Protein AF-A0A962W9K4-F1 (afdb_monomer)

Secondary structure (DSSP, 8-state):
-HHHHHHHHHHHGGGGTT------------------PPP-PPPPPPPP-----------HHHHHHPPPPHHHHHHHHHHHHHHHHHHHHHHHHHHHGGG-

Mean predicted aligned error: 20.71 Å

Sequence (100 aa):
MRSLLLAVLLLAGQWSLAQEPVVTLRSKVTGEQQQPRVMYLVPWQQPGEQGFDYEMQAGFAEELFSPVDRDEFRRDLEYRELLGDATDTAAAAATNSNSQ

Foldseek 3Di:
DVVVVVVVVVVVVVPPPDDDDPDDDDDDDDDDPDDPDDDDDDPDDDDPPPPPPDPPPVDPVCVVPPDDDPVVVVVVVVVVVVVVVVVVVVVVVVVVVVPD

Structure (mmCIF, N/CA/C/O backbone):
data_AF-A0A962W9K4-F1
#
_entry.id   AF-A0A962W9K4-F1
#
loop_
_atom_site.group_PDB
_atom_site.id
_atom_site.type_symbol
_atom_site.label_atom_id
_atom_site.label_alt_id
_atom_site.label_comp_id
_atom_site.label_asym_id
_atom_site.label_entity_id
_atom_site.label_seq_id
_atom_site.pdbx_PDB_ins_code
_atom_site.Cartn_x
_atom_site.Cartn_y
_atom_site.Cartn_z
_atom_site.occupancy
_atom_site.B_iso_or_equiv
_atom_site.auth_seq_id
_atom_site.auth_comp_id
_atom_site.auth_asym_id
_atom_site.auth_atom_id
_atom_site.pdbx_PDB_model_num
ATOM 1 N N . MET A 1 1 ? -23.776 -16.902 97.537 1.00 64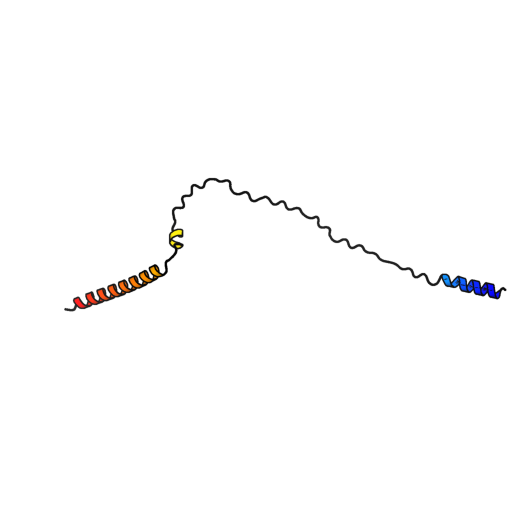.38 1 MET A N 1
ATOM 2 C CA . MET A 1 1 ? -24.712 -17.101 96.401 1.00 64.38 1 MET A CA 1
ATOM 3 C C . MET A 1 1 ? -25.075 -15.795 95.683 1.00 64.38 1 MET A C 1
ATOM 5 O O . MET A 1 1 ? -24.971 -15.768 94.467 1.00 64.38 1 MET A O 1
ATOM 9 N N . ARG A 1 2 ? -25.403 -14.688 96.377 1.00 66.31 2 ARG A N 1
ATOM 10 C CA . ARG A 1 2 ? -25.649 -13.368 95.737 1.00 66.31 2 ARG A CA 1
ATOM 11 C C . ARG A 1 2 ? -24.447 -12.798 94.965 1.00 66.31 2 ARG A C 1
ATOM 13 O O . ARG A 1 2 ? -24.627 -12.250 93.887 1.00 66.31 2 ARG A O 1
ATOM 20 N N . SER A 1 3 ? -23.231 -12.966 95.483 1.00 70.94 3 SER A N 1
ATOM 21 C CA . SER A 1 3 ? -21.993 -12.518 94.824 1.00 70.94 3 SER A CA 1
ATOM 22 C C . SER A 1 3 ? -21.680 -13.283 93.530 1.00 70.94 3 SER A C 1
ATOM 24 O O . SER A 1 3 ? -21.206 -12.684 92.572 1.00 70.94 3 SER A O 1
ATOM 26 N N . LEU A 1 4 ? -22.017 -14.577 93.468 1.00 77.00 4 LEU A N 1
ATOM 27 C CA . LEU A 1 4 ? -21.900 -15.394 92.252 1.00 77.00 4 LEU A CA 1
ATOM 28 C C . LEU A 1 4 ? -22.897 -14.951 91.172 1.00 77.00 4 LEU A C 1
ATOM 30 O O . LEU A 1 4 ? -22.529 -14.857 90.007 1.00 77.00 4 LEU A O 1
ATOM 34 N N . LEU A 1 5 ? -24.128 -14.607 91.562 1.00 73.38 5 LEU A N 1
ATOM 35 C CA . LEU A 1 5 ? -25.134 -14.056 90.647 1.00 73.38 5 LEU A CA 1
ATOM 36 C C . LEU A 1 5 ? -24.701 -12.709 90.048 1.00 73.38 5 LEU A C 1
ATOM 38 O O . LEU A 1 5 ? -24.859 -12.503 88.850 1.00 73.38 5 LEU A O 1
ATOM 42 N N . LEU A 1 6 ? -24.103 -11.820 90.850 1.00 76.88 6 LEU A N 1
ATOM 43 C CA . LEU A 1 6 ? -23.588 -10.534 90.363 1.00 76.88 6 LEU A CA 1
ATOM 44 C C . LEU A 1 6 ? -22.389 -10.699 89.416 1.00 76.88 6 LEU A C 1
ATOM 46 O O . LEU A 1 6 ? -22.312 -9.991 88.416 1.00 76.88 6 LEU A O 1
ATOM 50 N N . ALA A 1 7 ? -21.493 -11.653 89.684 1.00 75.81 7 ALA A N 1
ATOM 51 C CA . ALA A 1 7 ? -20.350 -11.937 88.813 1.00 75.81 7 ALA A CA 1
ATOM 52 C C . ALA A 1 7 ? -20.776 -12.522 87.453 1.00 75.81 7 ALA A C 1
ATOM 54 O O . ALA A 1 7 ? -20.243 -12.123 86.420 1.00 75.81 7 ALA A O 1
ATOM 55 N N . VAL A 1 8 ? -21.776 -13.413 87.434 1.00 77.56 8 VAL A N 1
ATOM 56 C CA . VAL A 1 8 ? -22.343 -13.963 86.189 1.00 77.56 8 VAL A CA 1
ATOM 57 C C . VAL A 1 8 ? -23.059 -12.878 85.380 1.00 77.56 8 VAL A C 1
ATOM 59 O O . VAL A 1 8 ? -22.908 -12.824 84.161 1.00 77.56 8 VAL A O 1
ATOM 62 N N . LEU A 1 9 ? -23.773 -11.967 86.047 1.00 74.25 9 LEU A N 1
ATOM 63 C CA . LEU A 1 9 ? -24.443 -10.844 85.386 1.00 74.25 9 LEU A CA 1
ATOM 64 C C . LEU A 1 9 ? -23.438 -9.867 84.741 1.00 74.25 9 LEU A C 1
ATOM 66 O O . LEU A 1 9 ? -23.664 -9.390 83.632 1.00 74.25 9 LEU A O 1
ATOM 70 N N . LEU A 1 10 ? -22.304 -9.615 85.402 1.00 73.69 10 LEU A N 1
ATOM 71 C CA . LEU A 1 10 ? -21.217 -8.776 84.882 1.00 73.69 10 LEU A CA 1
ATOM 72 C C . LEU A 1 10 ? -20.492 -9.410 83.688 1.00 73.69 10 LEU A C 1
ATOM 74 O O . LEU A 1 10 ? -20.103 -8.694 82.767 1.00 73.69 10 LEU A O 1
ATOM 78 N N . LEU A 1 11 ? -20.344 -10.738 83.672 1.00 71.69 11 LEU A N 1
ATOM 79 C CA . LEU A 1 11 ? -19.752 -11.460 82.541 1.00 71.69 11 LEU A CA 1
ATOM 80 C C . LEU A 1 11 ? -20.689 -11.502 81.323 1.00 71.69 11 LEU A C 1
ATOM 82 O O . LEU A 1 11 ? -20.228 -11.428 80.187 1.00 71.69 11 LEU A O 1
ATOM 86 N N . ALA A 1 12 ? -22.003 -11.585 81.547 1.00 70.62 12 ALA A N 1
ATOM 87 C CA . ALA A 1 12 ? -23.000 -11.586 80.477 1.00 70.62 12 ALA A CA 1
ATOM 88 C C . ALA A 1 12 ? -23.142 -10.213 79.788 1.00 70.62 12 ALA A C 1
ATOM 90 O O . ALA A 1 12 ? -23.449 -10.149 78.600 1.00 70.62 12 ALA A O 1
ATOM 91 N N . GLY A 1 13 ? -22.862 -9.113 80.494 1.00 67.06 13 GLY A N 1
ATOM 92 C CA . GLY A 1 13 ? -22.919 -7.759 79.929 1.00 67.06 13 GLY A CA 1
ATOM 93 C C . GLY A 1 13 ? -21.799 -7.426 78.934 1.00 67.06 13 GLY A C 1
ATOM 94 O O . GLY A 1 13 ? -21.918 -6.460 78.184 1.00 67.06 13 GLY A O 1
ATOM 95 N N . GLN A 1 14 ? -20.722 -8.218 78.888 1.00 65.56 14 GLN A N 1
ATOM 96 C CA . GLN A 1 14 ? -19.546 -7.911 78.058 1.00 65.56 14 GLN A CA 1
ATOM 97 C C . GLN A 1 14 ? -19.714 -8.302 76.582 1.00 65.56 14 GLN A C 1
ATOM 99 O O . GLN A 1 14 ? -18.946 -7.863 75.732 1.00 65.56 14 GLN A O 1
ATOM 104 N N . TRP A 1 15 ? -20.746 -9.083 76.258 1.00 63.41 15 TRP A N 1
ATOM 105 C CA . TRP A 1 15 ? -20.991 -9.601 74.909 1.00 63.41 15 TRP A CA 1
ATOM 106 C C . TRP A 1 15 ? -21.474 -8.528 73.926 1.00 63.41 15 TRP A C 1
ATOM 108 O O . TRP A 1 15 ? -21.401 -8.723 72.718 1.00 63.41 15 TRP A O 1
ATOM 118 N N . SER A 1 16 ? -21.947 -7.384 74.430 1.00 65.50 16 SER A N 1
ATOM 119 C CA . SER A 1 16 ? -22.554 -6.333 73.606 1.00 65.50 16 SER A CA 1
ATOM 120 C C . SER A 1 16 ? -21.584 -5.229 73.166 1.00 65.50 16 SER A C 1
ATOM 122 O O . SER A 1 16 ? -21.976 -4.387 72.361 1.00 65.50 16 SER A O 1
ATOM 124 N N . LEU A 1 17 ? -20.346 -5.184 73.678 1.00 60.84 17 LEU A N 1
ATOM 125 C CA . LEU A 1 17 ? -19.436 -4.043 73.468 1.00 60.84 17 LEU A CA 1
ATOM 126 C C . LEU A 1 17 ? -18.539 -4.136 72.218 1.00 60.84 17 LEU A C 1
ATOM 128 O O . LEU A 1 17 ? -17.664 -3.294 72.051 1.00 60.84 17 LEU A O 1
ATOM 132 N N . ALA A 1 18 ? -18.736 -5.121 71.335 1.00 61.75 18 ALA A N 1
ATOM 133 C CA . ALA A 1 18 ? -17.783 -5.412 70.253 1.00 61.75 18 ALA A CA 1
ATOM 134 C C . ALA A 1 18 ? -18.373 -5.452 68.828 1.00 61.75 18 ALA A C 1
ATOM 136 O O . ALA A 1 18 ? -17.704 -5.909 67.904 1.00 61.75 18 ALA A O 1
ATOM 137 N N . GLN A 1 19 ? -19.609 -4.993 68.610 1.00 67.50 19 GLN A N 1
ATOM 138 C CA . GLN A 1 19 ? -20.205 -4.983 67.269 1.00 67.50 19 GLN A CA 1
ATOM 139 C C . GLN A 1 19 ? -19.884 -3.676 66.534 1.00 67.50 19 GLN A C 1
ATOM 141 O O . GLN A 1 19 ? -20.631 -2.703 66.592 1.00 67.50 19 GLN A O 1
ATOM 146 N N . GLU A 1 20 ? -18.744 -3.653 65.847 1.00 74.06 20 GLU A N 1
ATOM 147 C CA . GLU A 1 20 ? -18.373 -2.559 64.950 1.00 74.06 20 GLU A CA 1
ATOM 148 C C . GLU A 1 20 ? -19.190 -2.662 63.643 1.00 74.06 20 GLU A C 1
ATOM 150 O O . GLU A 1 20 ? -19.191 -3.718 62.998 1.00 74.06 20 GLU A O 1
ATOM 155 N N . PRO A 1 21 ? -19.938 -1.618 63.237 1.00 73.69 21 PRO A N 1
ATOM 156 C CA . PRO A 1 21 ? -20.736 -1.670 62.019 1.00 73.69 21 PRO A CA 1
ATOM 157 C C . PRO A 1 21 ? -19.822 -1.628 60.788 1.00 73.69 21 PRO A C 1
ATOM 159 O O . PRO A 1 21 ? -19.353 -0.572 60.367 1.00 73.69 21 PRO A O 1
ATOM 162 N N . VAL A 1 22 ? -19.589 -2.790 60.175 1.00 78.56 22 VAL A N 1
ATOM 163 C CA . VAL A 1 22 ? -18.849 -2.899 58.912 1.00 78.56 22 VAL A CA 1
ATOM 164 C C . VAL A 1 22 ? -19.741 -2.430 57.762 1.00 78.56 22 VAL A C 1
ATOM 166 O O . VAL A 1 22 ? -20.553 -3.180 57.219 1.00 78.56 22 VAL A O 1
ATOM 169 N N . VAL A 1 23 ? -19.587 -1.167 57.369 1.00 78.56 23 VAL A N 1
ATOM 170 C CA . VAL A 1 23 ? -20.269 -0.596 56.202 1.00 78.56 23 VAL A CA 1
ATOM 171 C C . VAL A 1 23 ? -19.446 -0.906 54.952 1.00 78.56 23 VAL A C 1
ATOM 173 O O . VAL A 1 23 ? -18.479 -0.220 54.632 1.00 78.56 23 VAL A O 1
ATOM 176 N N . THR A 1 24 ? -19.814 -1.966 54.227 1.00 79.19 24 THR A N 1
ATOM 177 C CA . THR A 1 24 ? -19.181 -2.286 52.938 1.00 79.19 24 THR A CA 1
ATOM 178 C C . THR A 1 24 ? -19.836 -1.485 51.818 1.00 79.19 24 THR A C 1
ATOM 180 O O . THR A 1 24 ? -20.915 -1.826 51.333 1.00 79.19 24 THR A O 1
ATOM 183 N N . LEU A 1 25 ? -19.170 -0.422 51.378 1.00 82.62 25 LEU A N 1
ATOM 184 C CA . LEU A 1 25 ? -19.583 0.353 50.213 1.00 82.62 25 LEU A CA 1
ATOM 185 C C . LEU A 1 25 ? -19.250 -0.440 48.939 1.00 82.62 25 LEU A C 1
ATOM 187 O O . LEU A 1 25 ? -18.088 -0.733 48.666 1.00 82.62 25 LEU A O 1
ATOM 191 N N . ARG A 1 26 ? -20.270 -0.797 48.151 1.00 79.44 26 ARG A N 1
ATOM 192 C CA . ARG A 1 26 ? -20.100 -1.378 46.810 1.00 79.44 26 ARG A CA 1
ATOM 193 C C . ARG A 1 26 ? -20.559 -0.367 45.769 1.00 79.44 26 ARG A C 1
ATOM 195 O O . ARG A 1 26 ? -21.717 0.035 45.774 1.00 79.44 26 ARG A O 1
ATOM 202 N N . SER A 1 27 ? -19.665 0.001 44.858 1.00 80.50 27 SER A N 1
ATOM 203 C CA . SER A 1 27 ? -19.990 0.786 43.666 1.00 80.50 27 SER A CA 1
ATOM 204 C C . SER A 1 27 ? -19.770 -0.083 42.432 1.00 80.50 27 SER A C 1
ATOM 206 O O . SER A 1 27 ? -18.718 -0.708 42.292 1.00 80.50 27 SER A O 1
ATOM 208 N N . LYS A 1 28 ? -20.775 -0.169 41.556 1.00 80.25 28 LYS A N 1
ATOM 209 C CA . LYS A 1 28 ? -20.678 -0.879 40.277 1.00 80.25 28 LYS A CA 1
ATOM 210 C C . LYS A 1 28 ? -20.394 0.153 39.193 1.00 80.25 28 LYS A C 1
ATOM 212 O O . LYS A 1 28 ? -21.290 0.891 38.799 1.00 80.25 28 LYS A O 1
ATOM 217 N N . VAL A 1 29 ? -19.155 0.198 38.716 1.00 78.00 29 VAL A N 1
ATOM 218 C CA . VAL A 1 29 ? -18.782 1.050 37.584 1.00 78.00 29 VAL A CA 1
ATOM 219 C C . VAL A 1 29 ? -19.221 0.349 36.300 1.00 78.00 29 VAL A C 1
ATOM 221 O O . VAL A 1 29 ? -18.626 -0.645 35.889 1.00 78.00 29 VAL A O 1
ATOM 224 N N . THR A 1 30 ? -20.294 0.832 35.681 1.00 78.50 30 THR A N 1
ATOM 225 C CA . THR A 1 30 ? -20.6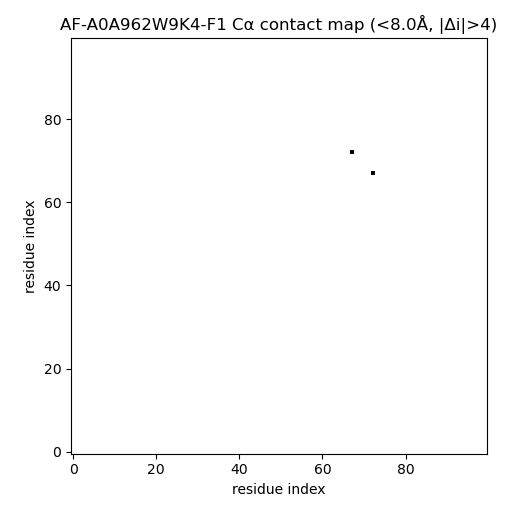50 0.476 34.302 1.00 78.50 30 THR A CA 1
ATOM 226 C C . THR A 1 30 ? -20.025 1.494 33.361 1.00 78.50 30 THR A C 1
ATOM 228 O O . THR A 1 30 ? -20.365 2.672 33.426 1.00 78.50 30 THR A O 1
ATOM 231 N N . GLY A 1 31 ? -19.100 1.041 32.512 1.00 81.00 31 GLY A N 1
ATOM 232 C CA . GLY A 1 31 ? -18.565 1.850 31.418 1.00 81.00 31 GLY A CA 1
ATOM 233 C C . GLY A 1 31 ? -19.634 2.179 30.373 1.00 81.00 31 GLY A C 1
ATOM 234 O O . GLY A 1 31 ? -20.711 1.577 30.353 1.00 81.00 31 GLY A O 1
ATOM 235 N N . GLU A 1 32 ? -19.329 3.138 29.503 1.00 79.62 32 GLU A N 1
ATOM 236 C CA . GLU A 1 32 ? -20.181 3.506 28.375 1.00 79.62 32 GLU A CA 1
ATOM 237 C C . GLU A 1 32 ? -20.366 2.296 27.446 1.00 79.62 32 GLU A C 1
ATOM 239 O O . GLU A 1 32 ? -19.412 1.791 26.854 1.00 79.62 32 GLU A O 1
ATOM 244 N N . GLN A 1 33 ? -21.599 1.802 27.327 1.00 76.81 33 GLN A N 1
ATOM 245 C CA . GLN A 1 33 ? -21.927 0.737 26.384 1.00 76.81 33 GLN A CA 1
ATOM 246 C C . GLN A 1 33 ? -22.205 1.360 25.022 1.00 76.81 33 GLN A C 1
ATOM 248 O O . GLN A 1 33 ? -23.357 1.569 24.641 1.00 76.81 33 GLN A O 1
ATOM 253 N N . GLN A 1 34 ? -21.139 1.697 24.296 1.00 75.00 34 GLN A N 1
ATOM 254 C CA . GLN A 1 34 ? -21.289 2.130 22.915 1.00 75.00 34 GLN A CA 1
ATOM 255 C C . GLN A 1 34 ? -21.813 0.958 22.088 1.00 75.00 34 GLN A C 1
ATOM 257 O O . GLN A 1 34 ? -21.214 -0.118 22.030 1.00 75.00 34 GLN A O 1
ATOM 262 N N . GLN A 1 35 ? -22.976 1.163 21.480 1.00 78.94 35 GLN A N 1
ATOM 263 C CA . GLN A 1 35 ? -23.601 0.176 20.619 1.00 78.94 35 GLN A CA 1
ATOM 264 C C . GLN A 1 35 ? -22.673 -0.086 19.420 1.00 78.94 35 GLN A C 1
ATOM 266 O O . GLN A 1 35 ? -22.305 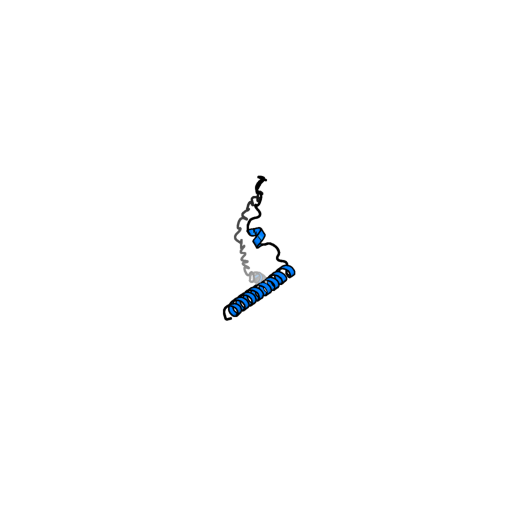0.871 18.731 1.00 78.94 35 GLN A O 1
ATOM 271 N N . PRO A 1 36 ? -22.265 -1.343 19.154 1.00 74.50 36 PRO A N 1
ATOM 272 C CA . PRO A 1 36 ? -21.401 -1.633 18.021 1.00 74.50 36 PRO A CA 1
ATOM 273 C C . PRO A 1 36 ? -22.149 -1.287 16.731 1.00 74.50 36 PRO A C 1
ATOM 275 O O . PRO A 1 36 ? -23.165 -1.896 16.394 1.00 74.50 36 PRO A O 1
ATOM 278 N N . ARG A 1 37 ? -21.667 -0.266 16.019 1.00 77.00 37 ARG A N 1
ATOM 279 C CA . ARG A 1 37 ? -22.233 0.146 14.735 1.00 77.00 37 ARG A CA 1
ATOM 280 C C . ARG A 1 37 ? -21.817 -0.867 13.671 1.00 77.00 37 ARG A C 1
ATOM 282 O O . ARG A 1 37 ? -20.634 -0.996 13.370 1.00 77.00 37 ARG A O 1
ATOM 289 N N . VAL A 1 38 ? -22.791 -1.565 13.093 1.00 80.06 38 VAL A N 1
ATOM 290 C CA . VAL A 1 38 ? -22.561 -2.484 11.970 1.00 80.06 38 VAL A CA 1
ATOM 291 C C . VAL A 1 38 ? -22.330 -1.662 10.701 1.00 80.06 38 VAL A C 1
ATOM 293 O O . VAL A 1 38 ? -23.211 -0.921 10.267 1.00 80.06 38 VAL A O 1
ATOM 296 N N . MET A 1 39 ? -21.134 -1.769 10.123 1.00 82.56 39 MET A N 1
ATOM 297 C CA . MET A 1 39 ? -20.805 -1.204 8.814 1.00 82.56 39 MET A CA 1
ATOM 298 C C . MET A 1 39 ? -21.132 -2.232 7.728 1.00 82.56 39 MET A C 1
ATOM 300 O O . MET A 1 39 ? -20.656 -3.363 7.790 1.00 82.56 39 MET A O 1
ATOM 304 N N . TYR A 1 40 ? -21.915 -1.835 6.725 1.00 80.12 40 TYR A N 1
ATOM 305 C CA . TYR A 1 40 ? -22.162 -2.651 5.537 1.00 80.12 40 TYR A CA 1
ATOM 306 C C . TYR A 1 40 ? -21.166 -2.254 4.449 1.00 80.12 40 TYR A C 1
ATOM 308 O O . TYR A 1 40 ? -21.194 -1.124 3.964 1.00 80.12 40 TYR A O 1
ATOM 316 N N . LEU A 1 41 ? -20.270 -3.171 4.090 1.00 85.50 41 LEU A N 1
ATOM 317 C CA . LEU A 1 41 ? -19.356 -2.989 2.968 1.00 85.50 41 LEU A CA 1
ATOM 318 C C . LEU A 1 41 ? -20.058 -3.493 1.709 1.00 85.50 41 LEU A C 1
ATOM 320 O O . LEU A 1 41 ? -20.473 -4.650 1.649 1.00 85.50 41 LEU A O 1
ATOM 324 N N . VAL A 1 42 ? -20.189 -2.631 0.706 1.00 85.31 42 VAL A N 1
ATOM 325 C CA . VAL A 1 42 ? -20.626 -3.060 -0.624 1.00 85.31 42 VAL A CA 1
ATOM 326 C C . VAL A 1 42 ? -19.420 -3.698 -1.319 1.00 85.31 42 VAL A C 1
ATOM 328 O O . VAL A 1 42 ? -18.347 -3.087 -1.324 1.00 85.31 42 VAL A O 1
ATOM 331 N N . PRO A 1 43 ? -19.549 -4.915 -1.878 1.00 82.31 43 PRO A N 1
ATOM 332 C CA . PRO A 1 43 ? -18.468 -5.513 -2.644 1.00 82.31 43 PRO A CA 1
ATOM 333 C C . PRO A 1 43 ? -18.186 -4.646 -3.868 1.00 82.31 43 PRO A C 1
ATOM 335 O O . PRO A 1 43 ? -19.105 -4.222 -4.571 1.00 82.31 43 PRO A O 1
ATOM 338 N N . TRP A 1 44 ? -16.908 -4.383 -4.121 1.00 78.88 44 TRP A N 1
ATOM 339 C CA . TRP A 1 44 ? -16.500 -3.708 -5.342 1.00 78.88 44 TRP A CA 1
ATOM 340 C C . TRP A 1 44 ? -16.927 -4.551 -6.548 1.00 78.88 44 TRP A C 1
ATOM 342 O O . TRP A 1 44 ? -16.480 -5.688 -6.706 1.00 78.88 44 TRP A O 1
ATOM 352 N N . GLN A 1 45 ? -17.809 -4.004 -7.383 1.00 76.56 45 GLN A N 1
ATOM 353 C CA . GLN A 1 45 ? -18.235 -4.647 -8.617 1.00 76.56 45 GLN A CA 1
ATOM 354 C C . GLN A 1 45 ? -17.226 -4.294 -9.710 1.00 76.56 45 GLN A C 1
ATOM 356 O O . GLN A 1 45 ? -16.991 -3.116 -9.984 1.00 76.56 45 GLN A O 1
ATOM 361 N N . GLN A 1 46 ? -16.610 -5.306 -10.324 1.00 76.62 46 GLN A N 1
ATOM 362 C CA . GLN A 1 46 ? -15.809 -5.083 -11.525 1.00 76.62 46 GLN A CA 1
ATOM 363 C C . GLN A 1 46 ? -16.706 -4.462 -12.605 1.00 76.62 46 GLN A C 1
ATOM 365 O O . GLN A 1 46 ? -17.859 -4.889 -12.744 1.00 76.62 46 GLN A O 1
ATOM 370 N N . PRO A 1 47 ? -16.224 -3.450 -13.350 1.00 74.38 47 PRO A N 1
ATOM 371 C CA . PRO A 1 47 ? -16.962 -2.957 -14.502 1.00 74.38 47 PRO A CA 1
ATOM 372 C C . PRO A 1 47 ? -17.228 -4.151 -15.422 1.00 74.38 47 PRO A C 1
ATOM 374 O O . PRO A 1 47 ? -16.316 -4.930 -15.696 1.00 74.38 47 PRO A O 1
ATOM 377 N N . GLY A 1 48 ? -18.488 -4.337 -15.829 1.00 73.31 48 GLY A N 1
ATOM 378 C CA . GLY A 1 48 ? -18.839 -5.392 -16.778 1.00 73.31 48 GLY A CA 1
ATOM 379 C C . GLY A 1 48 ? -17.951 -5.279 -18.012 1.00 73.31 48 GLY A C 1
ATOM 380 O O . GLY A 1 48 ? -17.592 -4.161 -18.384 1.00 73.31 48 GLY A O 1
ATOM 381 N N . GLU A 1 49 ? -17.585 -6.419 -18.600 1.00 67.12 49 GLU A N 1
ATOM 382 C CA . GLU A 1 49 ? -16.744 -6.500 -19.796 1.00 67.12 49 GLU A CA 1
ATOM 383 C C . GLU A 1 49 ? -17.446 -5.825 -20.980 1.00 67.12 49 GLU A C 1
ATOM 385 O O . GLU A 1 49 ? -18.059 -6.448 -21.841 1.00 67.12 49 GLU A O 1
ATOM 390 N N . GLN A 1 50 ? -17.391 -4.501 -21.006 1.00 65.06 50 GLN A N 1
ATOM 391 C CA . GLN A 1 50 ? -17.477 -3.749 -22.233 1.00 65.06 50 GLN A CA 1
ATOM 392 C C . GLN A 1 50 ? -16.120 -3.993 -22.865 1.00 65.06 50 GLN A C 1
ATOM 394 O O . GLN A 1 50 ? -15.110 -3.523 -22.344 1.00 65.06 50 GLN A O 1
ATOM 399 N N . GLY A 1 51 ? -16.091 -4.832 -23.901 1.00 64.31 51 GLY A N 1
ATOM 400 C CA . GLY A 1 51 ? -14.908 -5.008 -24.726 1.00 64.31 51 GLY A CA 1
ATOM 40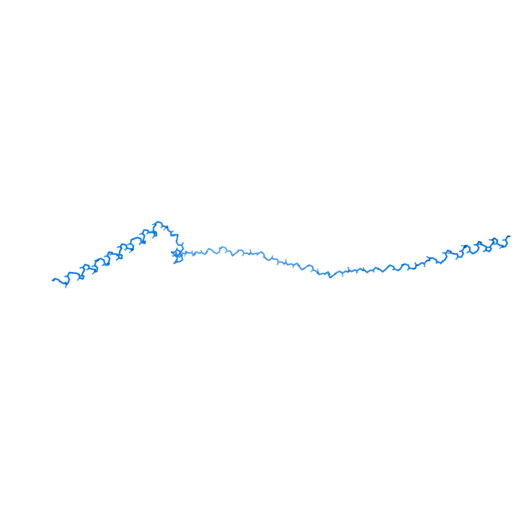1 C C . GLY A 1 51 ? -14.494 -3.634 -25.226 1.00 64.31 51 GLY A C 1
ATOM 402 O O . GLY A 1 51 ? -15.082 -3.106 -26.166 1.00 64.31 51 GLY A O 1
ATOM 403 N N . PHE A 1 52 ? -13.544 -3.017 -24.531 1.00 61.84 52 PHE A N 1
ATOM 404 C CA . PHE A 1 52 ? -12.855 -1.855 -25.036 1.00 61.84 52 PHE A CA 1
ATOM 405 C C . PHE A 1 52 ? -12.010 -2.394 -26.175 1.00 61.84 52 PHE A C 1
ATOM 407 O O . PHE A 1 52 ? -10.949 -2.970 -25.940 1.00 61.84 52 PHE A O 1
ATOM 414 N N . ASP A 1 53 ? -12.506 -2.237 -27.400 1.00 65.94 53 ASP A N 1
ATOM 415 C CA . ASP A 1 53 ? -11.728 -2.414 -28.624 1.00 65.94 53 ASP A CA 1
ATOM 416 C C . ASP A 1 53 ? -10.758 -1.223 -28.726 1.00 65.94 53 ASP A C 1
ATOM 418 O O . ASP A 1 53 ? -10.843 -0.347 -29.584 1.00 65.94 53 ASP A O 1
ATOM 422 N N . TYR A 1 54 ? -9.917 -1.094 -27.700 1.00 64.12 54 TYR A N 1
ATOM 423 C CA . TYR A 1 54 ? -8.868 -0.106 -27.617 1.00 64.12 54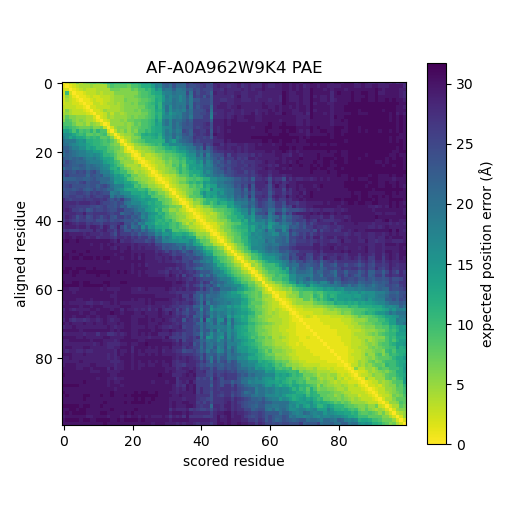 TYR A CA 1
ATOM 424 C C . TYR A 1 54 ? -7.631 -0.766 -28.200 1.00 64.12 54 TYR A C 1
ATOM 426 O O . TYR A 1 54 ? -6.828 -1.373 -27.492 1.00 64.12 54 TYR A O 1
ATOM 434 N N . GLU A 1 55 ? -7.488 -0.661 -29.516 1.00 66.44 55 GLU A N 1
ATOM 435 C CA . GLU A 1 55 ? -6.176 -0.785 -30.129 1.00 66.44 55 GLU A CA 1
ATOM 436 C C . GLU A 1 55 ? -5.331 0.352 -29.548 1.00 66.44 55 GLU A C 1
ATOM 438 O O . GLU A 1 55 ? -5.487 1.518 -29.917 1.00 66.44 55 GLU A O 1
ATOM 443 N N . MET A 1 56 ? -4.461 0.030 -28.581 1.00 61.00 56 MET A N 1
ATOM 444 C CA . MET A 1 56 ? -3.350 0.911 -28.248 1.00 61.00 56 MET A CA 1
ATOM 445 C C . MET A 1 56 ? -2.591 1.117 -29.556 1.00 61.00 56 MET A C 1
ATOM 447 O O . MET A 1 56 ? -1.799 0.266 -29.958 1.00 61.00 56 MET A O 1
ATOM 451 N N . GLN A 1 57 ? -2.806 2.252 -30.228 1.00 64.88 57 GLN A N 1
ATOM 452 C CA . GLN A 1 57 ? -1.744 2.801 -31.056 1.00 64.88 57 GLN A CA 1
ATOM 453 C C . GLN A 1 57 ? -0.536 2.819 -30.127 1.00 64.88 57 GLN A C 1
ATOM 455 O O . GLN A 1 57 ? -0.621 3.450 -29.071 1.00 64.88 57 GLN A O 1
ATOM 460 N N . ALA A 1 58 ? 0.513 2.064 -30.463 1.00 63.28 58 ALA A N 1
ATOM 461 C CA . ALA A 1 58 ? 1.784 2.089 -29.756 1.00 63.28 58 ALA A CA 1
ATOM 462 C C . ALA A 1 58 ? 2.266 3.543 -29.771 1.00 63.28 58 ALA A C 1
ATOM 464 O O . ALA A 1 58 ? 2.843 4.034 -30.739 1.00 63.28 58 ALA A O 1
ATOM 465 N N . GLY A 1 59 ? 1.837 4.283 -28.757 1.00 67.81 59 GLY A N 1
ATOM 466 C CA . GLY A 1 59 ? 2.058 5.702 -28.645 1.00 67.81 59 GLY A CA 1
ATOM 467 C C . GLY A 1 59 ? 3.481 5.921 -28.185 1.00 67.81 59 GLY A C 1
ATOM 468 O O . GLY A 1 59 ? 4.101 5.026 -27.620 1.00 67.81 59 GLY A O 1
ATOM 469 N N . PHE A 1 60 ? 3.944 7.151 -28.362 1.00 61.31 60 PHE A N 1
ATOM 470 C CA . PHE A 1 60 ? 5.196 7.730 -27.865 1.00 61.31 60 PHE A CA 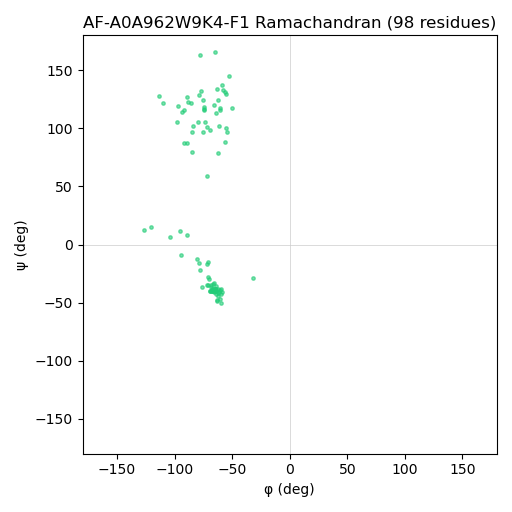1
ATOM 471 C C . PHE A 1 60 ? 5.711 7.194 -26.507 1.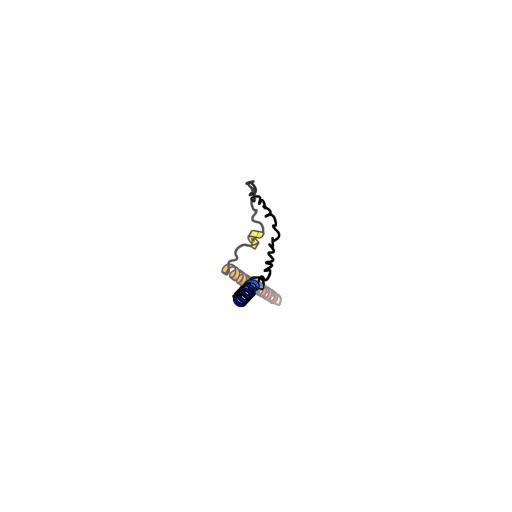00 61.31 60 PHE A C 1
ATOM 473 O O . PHE A 1 60 ? 6.911 7.180 -26.259 1.00 61.31 60 PHE A O 1
ATOM 480 N N . ALA A 1 61 ? 4.817 6.738 -25.624 1.00 65.06 61 ALA A N 1
ATOM 481 C CA . ALA A 1 61 ? 5.174 6.062 -24.382 1.00 65.06 61 ALA A CA 1
ATOM 482 C C . ALA A 1 61 ? 6.006 4.779 -24.587 1.00 65.06 61 ALA A C 1
ATOM 484 O O . ALA A 1 61 ? 6.954 4.572 -23.842 1.00 65.06 61 ALA A O 1
ATOM 485 N N . GLU A 1 62 ? 5.700 3.945 -25.584 1.00 70.00 62 GLU A N 1
ATOM 486 C CA . GLU A 1 62 ? 6.434 2.695 -25.836 1.00 70.00 62 GLU A CA 1
ATOM 487 C C . GLU A 1 62 ? 7.887 2.972 -26.246 1.00 70.00 62 GLU A C 1
ATOM 489 O O . GLU A 1 62 ? 8.807 2.333 -25.751 1.00 70.00 62 GLU A O 1
ATOM 494 N N . GLU A 1 63 ? 8.114 3.993 -27.076 1.00 71.06 63 GLU A N 1
ATOM 495 C CA . GLU A 1 63 ? 9.465 4.432 -27.443 1.00 71.06 63 GLU A CA 1
ATOM 496 C C . GLU A 1 63 ? 10.239 4.961 -26.224 1.00 71.06 63 GLU A C 1
ATOM 498 O O . GLU A 1 63 ? 11.422 4.668 -26.062 1.00 71.06 63 GLU A O 1
ATOM 503 N N . LEU A 1 64 ? 9.564 5.679 -25.317 1.00 74.88 64 LEU A N 1
ATOM 504 C CA . LEU A 1 64 ? 10.179 6.232 -24.107 1.00 74.88 64 LEU A CA 1
ATOM 505 C C . LEU A 1 64 ? 10.563 5.156 -23.078 1.00 74.88 64 LEU A C 1
ATOM 507 O O . LEU A 1 64 ? 11.506 5.346 -22.308 1.00 74.88 64 LEU A O 1
ATOM 511 N N . PHE A 1 65 ? 9.822 4.047 -23.046 1.00 78.81 65 PHE A N 1
ATOM 512 C CA . PHE A 1 65 ? 10.043 2.933 -22.121 1.00 78.81 65 PHE A CA 1
ATOM 513 C C . PHE A 1 65 ? 10.710 1.719 -22.772 1.00 78.81 65 PHE A C 1
ATOM 515 O O . PHE A 1 65 ? 10.872 0.692 -22.107 1.00 78.81 65 PHE A O 1
ATOM 522 N N . SER A 1 66 ? 11.140 1.834 -24.031 1.00 84.19 66 SER A N 1
ATOM 523 C CA . SER A 1 66 ? 11.867 0.766 -24.706 1.00 84.19 66 SER A CA 1
ATOM 524 C C . SER A 1 66 ? 13.139 0.419 -23.922 1.00 84.19 66 SER A C 1
ATOM 526 O O . SER A 1 66 ? 13.896 1.318 -23.536 1.00 84.19 66 SER A O 1
ATOM 528 N N . PRO A 1 67 ? 13.421 -0.875 -23.687 1.00 85.31 67 PRO A N 1
ATOM 529 C CA . PRO A 1 67 ? 14.677 -1.300 -23.092 1.00 85.31 67 PRO A CA 1
ATOM 530 C C . PRO A 1 67 ? 15.864 -0.781 -23.911 1.00 85.31 67 PRO A C 1
ATOM 532 O O . PRO A 1 67 ? 15.899 -0.941 -25.129 1.00 85.31 67 PRO A O 1
ATOM 535 N N . VAL A 1 68 ? 16.843 -0.179 -23.236 1.00 87.81 68 VAL A N 1
ATOM 536 C CA . VAL A 1 68 ? 18.099 0.257 -23.860 1.00 87.81 68 VAL A CA 1
ATOM 537 C C . VAL A 1 68 ? 19.161 -0.812 -23.619 1.00 87.81 68 VAL A C 1
ATOM 539 O O . VAL A 1 68 ? 19.496 -1.097 -22.465 1.00 87.81 68 VAL A O 1
ATOM 542 N N . ASP A 1 69 ? 19.708 -1.390 -24.691 1.00 91.81 69 ASP A N 1
ATOM 543 C CA . ASP A 1 69 ? 20.850 -2.303 -24.607 1.00 91.81 69 ASP A CA 1
ATOM 544 C C . ASP A 1 69 ? 22.150 -1.511 -24.393 1.00 91.81 69 ASP A C 1
ATOM 546 O O . ASP A 1 69 ? 22.445 -0.520 -25.070 1.00 91.81 69 ASP A O 1
ATOM 550 N N . ARG A 1 70 ? 22.946 -1.950 -23.417 1.00 93.62 70 ARG A N 1
ATOM 551 C CA . ARG A 1 70 ? 24.190 -1.289 -23.031 1.00 93.62 70 ARG A CA 1
ATOM 552 C C . ARG A 1 70 ? 25.238 -1.302 -24.140 1.00 93.62 70 ARG A C 1
ATOM 554 O O . ARG A 1 70 ? 25.969 -0.318 -24.276 1.00 93.62 70 ARG A O 1
ATOM 561 N N . ASP A 1 71 ? 25.363 -2.409 -24.860 1.00 95.31 71 ASP A N 1
ATOM 562 C CA . ASP A 1 71 ? 26.409 -2.587 -25.866 1.00 95.31 71 ASP A CA 1
ATOM 563 C C . ASP A 1 71 ? 26.067 -1.801 -27.133 1.00 95.31 71 ASP A C 1
ATOM 565 O O . ASP A 1 71 ? 26.936 -1.157 -27.725 1.00 95.31 71 ASP A O 1
ATOM 569 N N . GLU A 1 72 ? 24.782 -1.754 -27.489 1.00 92.62 72 GLU A N 1
ATOM 570 C CA . GLU A 1 72 ? 24.283 -0.901 -28.565 1.00 92.62 72 GLU A CA 1
ATOM 571 C C . GLU A 1 72 ? 24.491 0.584 -28.257 1.00 92.62 72 GLU A C 1
ATOM 573 O O . GLU A 1 72 ? 25.056 1.306 -29.080 1.00 92.62 72 GLU A O 1
ATOM 578 N N . PHE A 1 73 ? 24.120 1.027 -27.051 1.00 93.19 73 PHE A N 1
ATOM 579 C CA . PHE A 1 73 ? 24.269 2.423 -26.643 1.00 93.19 73 PHE A CA 1
ATOM 580 C C . PHE A 1 73 ? 25.733 2.884 -26.645 1.00 93.19 73 PHE A C 1
ATOM 582 O O . PHE A 1 73 ? 26.048 3.986 -27.088 1.00 93.19 73 PHE A O 1
ATOM 589 N N . ARG A 1 74 ? 26.659 2.037 -26.183 1.00 95.62 74 ARG A N 1
ATOM 590 C CA . ARG A 1 74 ? 28.097 2.350 -26.200 1.00 95.62 74 ARG A CA 1
ATOM 591 C C . ARG A 1 74 ? 28.647 2.497 -27.608 1.00 95.62 74 ARG A C 1
ATOM 593 O O . ARG A 1 74 ? 29.387 3.437 -27.871 1.00 95.62 74 ARG A O 1
ATOM 600 N N . ARG A 1 75 ? 28.247 1.600 -28.505 1.00 94.44 75 ARG A N 1
ATOM 601 C CA . ARG A 1 75 ? 28.638 1.657 -29.911 1.00 94.44 75 ARG A CA 1
ATOM 602 C C . ARG A 1 75 ? 28.088 2.906 -30.607 1.00 94.44 75 ARG A C 1
ATOM 604 O O . ARG A 1 75 ? 28.783 3.473 -31.443 1.00 94.44 75 ARG A O 1
ATOM 611 N N . ASP A 1 76 ? 26.878 3.354 -30.255 1.00 93.31 76 ASP A N 1
ATOM 612 C CA . ASP A 1 76 ? 26.324 4.623 -30.755 1.00 93.31 76 ASP A CA 1
ATOM 613 C C . ASP A 1 76 ? 27.175 5.823 -30.316 1.00 93.31 76 ASP A C 1
ATOM 615 O O . ASP A 1 76 ? 27.513 6.679 -31.132 1.00 93.31 76 ASP A O 1
ATOM 619 N N . LEU A 1 77 ? 27.589 5.863 -29.044 1.00 94.75 77 LEU A N 1
ATOM 620 C CA . LEU A 1 77 ? 28.468 6.920 -28.537 1.00 94.75 77 LEU A CA 1
ATOM 621 C C . LEU A 1 77 ? 29.816 6.953 -29.271 1.00 94.75 77 LEU A C 1
ATOM 623 O O . LEU A 1 77 ? 30.226 8.022 -29.720 1.00 94.75 77 LEU A O 1
ATOM 627 N N . GLU A 1 78 ? 30.462 5.797 -29.449 1.00 95.25 78 GLU A N 1
ATOM 628 C CA . GLU A 1 78 ? 31.723 5.680 -30.197 1.00 95.25 78 GLU A CA 1
ATOM 629 C C . GLU A 1 78 ? 31.563 6.147 -31.652 1.00 95.25 78 GLU A C 1
ATOM 631 O O . GLU A 1 78 ? 32.400 6.878 -32.179 1.00 95.25 78 GLU A O 1
ATOM 636 N N . TYR A 1 79 ? 30.463 5.775 -32.313 1.00 94.19 79 TYR A N 1
ATOM 637 C CA . TYR A 1 79 ? 30.197 6.197 -33.688 1.00 94.19 79 TYR A CA 1
ATOM 638 C C . TYR A 1 79 ? 29.995 7.712 -33.804 1.00 94.19 79 TYR A C 1
ATOM 640 O O . TYR A 1 79 ? 30.467 8.332 -34.757 1.00 94.19 79 TYR A O 1
ATOM 648 N N . ARG A 1 80 ? 29.322 8.330 -32.829 1.00 93.81 80 ARG A N 1
ATOM 649 C CA . ARG A 1 80 ? 29.083 9.781 -32.807 1.00 93.81 80 ARG A CA 1
ATOM 650 C C . ARG A 1 80 ? 30.366 10.569 -32.577 1.00 93.81 80 ARG A C 1
ATOM 652 O O . ARG A 1 80 ? 30.533 11.614 -33.201 1.00 93.81 80 ARG A O 1
ATOM 659 N N . GLU A 1 81 ? 31.267 10.057 -31.744 1.00 92.88 81 GLU A N 1
ATOM 660 C CA . GLU A 1 81 ? 32.612 10.611 -31.559 1.00 92.88 81 GLU A CA 1
ATOM 661 C C . GLU A 1 81 ? 33.420 10.535 -32.862 1.00 92.88 81 GLU A C 1
ATOM 663 O O . GLU A 1 81 ? 33.913 11.555 -33.339 1.00 92.88 81 GLU A O 1
ATOM 668 N N . LEU A 1 82 ? 33.438 9.370 -33.519 1.00 91.69 82 LEU A N 1
ATOM 669 C CA . LEU A 1 82 ? 34.107 9.195 -34.814 1.00 91.69 82 LEU A CA 1
ATOM 670 C C . LEU A 1 82 ? 3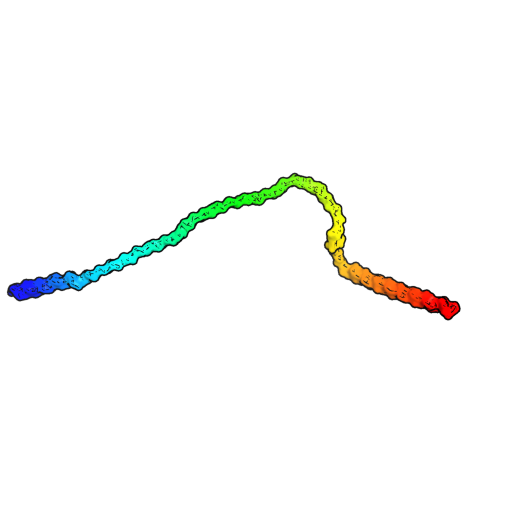3.551 10.122 -35.905 1.00 91.69 82 LEU A C 1
ATOM 672 O O . LEU A 1 82 ? 34.314 10.628 -36.729 1.00 91.69 82 LEU A O 1
ATOM 676 N N . LEU A 1 83 ? 32.233 10.347 -35.937 1.00 91.50 83 LEU A N 1
ATOM 677 C CA . LEU A 1 83 ? 31.618 11.278 -36.886 1.00 91.50 83 LEU A CA 1
ATOM 678 C C . LEU A 1 83 ? 31.983 12.732 -36.583 1.00 91.50 83 LEU A C 1
ATOM 680 O O . LEU A 1 83 ? 32.251 13.474 -37.525 1.00 91.50 83 LEU A O 1
ATOM 684 N N . GLY A 1 84 ? 32.018 13.127 -35.307 1.00 86.94 84 GLY A N 1
ATOM 685 C CA . GLY A 1 84 ? 32.461 14.459 -34.885 1.00 86.94 84 GLY A CA 1
ATOM 686 C C . GLY A 1 84 ? 33.903 14.740 -35.310 1.00 86.94 84 GLY A C 1
ATOM 687 O O . GLY A 1 84 ? 34.165 15.709 -36.025 1.00 86.94 84 GLY A O 1
ATOM 688 N N . ASP A 1 85 ? 34.812 13.817 -35.000 1.00 77.88 85 ASP A N 1
ATOM 689 C CA . ASP A 1 85 ? 36.226 13.909 -35.377 1.00 77.88 85 ASP A CA 1
ATOM 690 C C . ASP A 1 85 ? 36.424 13.928 -36.902 1.00 77.88 85 ASP A C 1
ATOM 692 O O . ASP A 1 85 ? 37.269 14.662 -37.431 1.00 77.88 85 ASP A O 1
ATOM 696 N N . ALA A 1 86 ? 35.630 13.150 -37.646 1.00 77.75 86 ALA A N 1
ATOM 697 C CA . ALA A 1 86 ? 35.656 13.153 -39.105 1.00 77.75 86 ALA A CA 1
ATOM 698 C C . ALA A 1 86 ? 35.160 14.485 -39.690 1.00 77.75 86 ALA A C 1
ATOM 700 O O . ALA A 1 86 ? 35.747 14.977 -40.658 1.00 77.75 86 ALA A O 1
ATOM 701 N N . THR A 1 87 ? 34.116 15.091 -39.110 1.00 78.62 87 THR A N 1
ATOM 702 C CA . THR A 1 87 ? 33.637 16.415 -39.535 1.00 78.62 87 THR A CA 1
ATOM 703 C C . THR A 1 87 ? 34.653 17.516 -39.246 1.00 78.62 87 THR A C 1
ATOM 705 O O . THR A 1 87 ? 34.884 18.363 -40.113 1.00 78.62 87 THR A O 1
ATOM 708 N N . ASP A 1 88 ? 35.336 17.455 -38.104 1.00 77.19 88 ASP A N 1
ATOM 709 C CA . ASP A 1 88 ? 36.372 18.418 -37.727 1.00 77.19 88 ASP A CA 1
ATOM 710 C C . ASP A 1 88 ? 37.620 18.277 -38.614 1.00 77.19 88 ASP A C 1
ATOM 712 O O . ASP A 1 88 ? 38.177 19.268 -39.099 1.00 77.19 88 ASP A O 1
ATOM 716 N N . THR A 1 89 ? 38.009 17.040 -38.938 1.00 73.44 89 THR A N 1
ATOM 717 C CA . THR A 1 89 ? 39.110 16.751 -39.871 1.00 73.44 89 THR A CA 1
ATOM 718 C C . THR A 1 89 ? 38.779 17.205 -41.300 1.00 73.44 89 THR A C 1
ATOM 720 O O . THR A 1 89 ? 39.628 17.784 -41.984 1.00 73.44 89 THR A O 1
ATOM 723 N N . ALA A 1 90 ? 37.539 17.002 -41.760 1.00 71.94 90 ALA A N 1
ATOM 724 C CA . ALA A 1 90 ? 37.080 17.462 -43.071 1.00 71.94 90 ALA A CA 1
ATOM 725 C C . ALA A 1 90 ? 37.030 19.001 -43.166 1.00 71.94 90 ALA A C 1
ATOM 727 O O . ALA A 1 90 ? 37.437 19.570 -44.183 1.00 71.94 90 ALA A O 1
ATOM 728 N N . ALA A 1 91 ? 36.607 19.687 -42.100 1.00 68.75 91 ALA A N 1
ATOM 729 C CA . ALA A 1 91 ? 36.605 21.149 -42.022 1.00 68.75 91 ALA A CA 1
ATOM 730 C C . ALA A 1 91 ? 38.030 21.745 -42.012 1.00 68.75 91 ALA A C 1
ATOM 732 O O . ALA A 1 91 ? 38.297 22.754 -42.678 1.00 68.75 91 ALA A O 1
ATOM 733 N N . ALA A 1 92 ? 38.977 21.094 -41.327 1.00 66.81 92 ALA A N 1
ATOM 734 C CA . ALA A 1 92 ? 40.386 21.485 -41.336 1.00 66.81 92 ALA A CA 1
ATOM 735 C C . ALA A 1 92 ? 41.036 21.297 -42.723 1.00 66.81 92 ALA A C 1
ATOM 737 O O . ALA A 1 92 ? 41.781 22.163 -43.187 1.00 66.81 92 ALA A O 1
ATOM 738 N N . ALA A 1 93 ? 40.713 20.210 -43.431 1.00 63.97 93 ALA A N 1
ATOM 739 C CA . ALA A 1 93 ? 41.214 19.958 -44.784 1.00 63.97 93 ALA A CA 1
ATOM 740 C C . ALA A 1 93 ? 40.703 20.988 -45.813 1.00 63.97 93 ALA A C 1
ATOM 742 O O . ALA A 1 93 ? 41.473 21.444 -46.661 1.00 63.97 93 ALA A O 1
ATOM 743 N N . ALA A 1 94 ? 39.440 21.417 -45.708 1.00 64.56 94 ALA A N 1
ATOM 744 C CA . ALA A 1 94 ? 38.861 22.440 -46.584 1.00 64.56 94 ALA A CA 1
ATOM 745 C C . ALA A 1 94 ? 39.508 23.828 -46.401 1.00 64.56 94 ALA A C 1
ATOM 747 O O . ALA A 1 94 ? 39.674 24.571 -47.369 1.00 64.56 94 ALA A O 1
ATOM 748 N N . THR A 1 95 ? 39.938 24.162 -45.180 1.00 60.62 95 THR A N 1
ATOM 749 C CA . THR A 1 95 ? 40.610 25.438 -44.874 1.00 60.62 95 THR A CA 1
ATOM 750 C C . THR A 1 95 ? 42.029 25.498 -45.459 1.00 60.62 95 THR A C 1
ATOM 752 O O . THR A 1 95 ? 42.463 26.542 -45.947 1.00 60.62 95 THR A O 1
ATOM 755 N N . ASN A 1 96 ? 42.736 24.364 -45.503 1.00 62.88 96 ASN A N 1
ATOM 756 C CA . ASN A 1 96 ? 44.116 24.294 -45.998 1.00 62.88 96 ASN A CA 1
ATOM 757 C C . ASN A 1 96 ? 44.225 24.311 -47.534 1.00 62.88 96 ASN A C 1
ATOM 759 O O . ASN A 1 96 ? 45.266 24.691 -48.066 1.00 62.88 96 ASN A O 1
ATOM 763 N N . SER A 1 97 ? 43.164 23.944 -48.259 1.00 57.22 97 SER A N 1
ATOM 764 C CA . SER A 1 97 ? 43.148 23.958 -49.731 1.00 57.22 97 SER A CA 1
ATOM 765 C C . SER A 1 97 ? 42.939 25.350 -50.337 1.00 57.22 97 SER A C 1
ATOM 767 O O . SER A 1 97 ? 43.187 25.524 -51.524 1.00 57.22 97 SER A O 1
ATOM 769 N N . ASN A 1 98 ? 42.479 26.333 -49.557 1.00 60.44 98 ASN A N 1
ATOM 770 C CA . ASN A 1 98 ? 42.136 27.671 -50.057 1.00 60.44 98 ASN A CA 1
ATOM 771 C C . ASN A 1 98 ? 43.282 28.693 -49.893 1.00 60.44 98 ASN A C 1
ATOM 773 O O . ASN A 1 98 ? 43.071 29.896 -50.020 1.00 60.44 98 ASN A O 1
ATOM 777 N N . SER A 1 99 ? 44.483 28.208 -49.554 1.00 52.97 99 SER A N 1
ATOM 778 C CA . SER A 1 99 ? 45.692 29.013 -49.316 1.00 52.97 99 SER A CA 1
ATOM 779 C C . SER A 1 99 ? 46.860 28.649 -50.252 1.00 52.97 99 SER A C 1
ATOM 781 O O . SER A 1 99 ? 47.996 29.028 -49.966 1.00 52.97 99 SER A O 1
ATOM 783 N N . GLN A 1 100 ? 46.602 27.918 -51.346 1.00 45.69 100 GLN A N 1
ATOM 784 C CA . GLN A 1 100 ? 47.547 27.726 -52.458 1.00 45.69 100 GLN A CA 1
ATOM 785 C C . GLN A 1 100 ? 47.010 28.338 -53.748 1.00 45.69 100 GLN A C 1
ATOM 787 O O . GLN A 1 100 ? 45.787 28.224 -53.980 1.00 45.69 100 GLN A O 1
#

pLDDT: mean 75.48, std 10.77, range [45.69, 95.62]

Radius of gyration: 54.4 Å; Cα contacts (8 Å, |Δi|>4): 1; chains: 1; bounding box: 73×46×149 Å

Solvent-accessible surface area (backbone atoms only — not comparable to full-atom values): 6879 Å² total; per-residue (Å²): 112,71,68,58,53,53,51,53,53,58,61,63,61,60,75,72,81,73,82,73,85,82,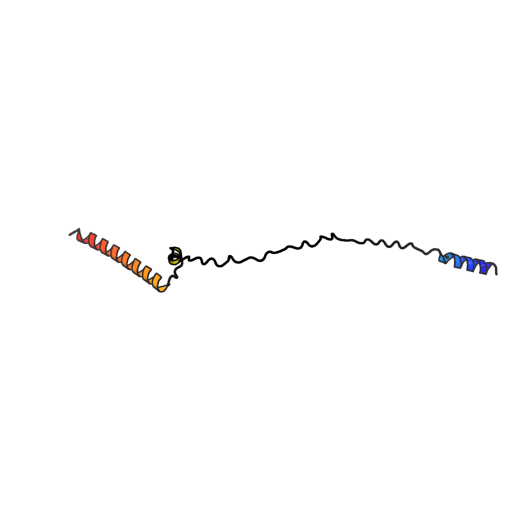80,82,86,82,81,85,87,76,74,89,81,74,76,84,78,84,81,84,80,78,78,85,73,76,79,73,89,68,81,74,88,67,77,74,68,86,45,74,62,54,71,76,66,50,86,79,58,69,69,59,53,50,52,51,53,54,52,51,50,54,50,51,54,48,51,52,53,52,54,53,53,59,61,64,64,76,76,115